Protein AF-A0A1T4P0T3-F1 (afdb_monomer_lite)

pLDDT: mean 76.3, std 10.01, range [43.06, 90.0]

Radius of gyration: 26.01 Å; chains: 1; bounding box: 57×39×64 Å

Organism: NCBI:txid413434

Structure (mmCIF, N/CA/C/O backbone):
data_AF-A0A1T4P0T3-F1
#
_entry.id   AF-A0A1T4P0T3-F1
#
loop_
_atom_site.group_PDB
_atom_site.id
_atom_site.type_symbol
_atom_site.label_atom_id
_atom_site.label_alt_id
_atom_site.label_comp_id
_atom_site.label_asym_id
_atom_site.label_entity_id
_atom_site.label_seq_id
_atom_site.pdbx_PDB_ins_code
_atom_site.Cartn_x
_atom_site.Cartn_y
_atom_site.Cartn_z
_atom_site.occupancy
_atom_site.B_iso_or_equiv
_atom_site.auth_seq_id
_atom_site.auth_comp_id
_atom_site.auth_asym_id
_atom_site.auth_atom_id
_atom_site.pdbx_PDB_model_num
ATOM 1 N N . MET A 1 1 ? 2.338 -5.716 -27.967 1.00 48.53 1 MET A N 1
ATOM 2 C CA . MET A 1 1 ? 1.493 -4.669 -27.356 1.00 48.53 1 MET A CA 1
ATOM 3 C C . MET A 1 1 ? 2.222 -4.097 -26.153 1.00 48.53 1 MET A C 1
ATOM 5 O O . MET A 1 1 ? 2.787 -4.869 -25.387 1.00 48.53 1 MET A O 1
ATOM 9 N N . ALA A 1 2 ? 2.311 -2.772 -26.040 1.00 50.56 2 ALA A N 1
ATOM 10 C CA . ALA A 1 2 ? 2.971 -2.117 -24.912 1.00 50.56 2 ALA A CA 1
ATOM 11 C C . ALA A 1 2 ? 2.022 -2.093 -23.704 1.00 50.56 2 ALA A C 1
ATOM 13 O O . ALA A 1 2 ? 0.887 -1.645 -23.833 1.00 50.56 2 ALA A O 1
ATOM 14 N N . LEU A 1 3 ? 2.480 -2.567 -22.540 1.00 61.41 3 LEU A N 1
ATOM 15 C CA . LEU A 1 3 ? 1.745 -2.446 -21.278 1.00 61.41 3 LEU A CA 1
ATOM 16 C C . LEU A 1 3 ? 1.626 -0.961 -20.917 1.00 61.41 3 LEU A C 1
ATOM 18 O O . LEU A 1 3 ? 2.614 -0.309 -20.571 1.00 61.41 3 LEU A O 1
ATOM 22 N N . GLY A 1 4 ? 0.418 -0.425 -21.046 1.00 67.94 4 GLY A N 1
ATOM 23 C CA . GLY A 1 4 ? 0.088 0.957 -20.729 1.00 67.94 4 GLY A CA 1
ATOM 24 C C . GLY A 1 4 ? -0.917 1.061 -19.594 1.00 67.94 4 GLY A C 1
ATOM 25 O O . GLY A 1 4 ? -1.599 0.094 -19.256 1.00 67.94 4 GLY A O 1
ATOM 26 N N . ILE A 1 5 ? -0.985 2.245 -18.999 1.00 77.06 5 ILE A N 1
ATOM 27 C CA . ILE A 1 5 ? -2.035 2.629 -18.063 1.00 77.06 5 ILE A CA 1
ATOM 28 C C . ILE A 1 5 ? -2.958 3.588 -18.803 1.00 77.06 5 ILE A C 1
ATOM 30 O O . ILE A 1 5 ? -2.512 4.616 -19.325 1.00 77.06 5 ILE A O 1
ATOM 34 N N . HIS A 1 6 ? -4.240 3.251 -18.812 1.00 78.81 6 HIS A N 1
ATOM 35 C CA . HIS A 1 6 ? -5.298 4.155 -19.224 1.00 78.81 6 HIS A CA 1
ATOM 36 C C . HIS A 1 6 ? -5.789 4.912 -17.994 1.00 78.81 6 HIS A C 1
ATOM 38 O O . HIS A 1 6 ? -6.210 4.299 -17.014 1.00 78.81 6 HIS A O 1
ATOM 44 N N . SER A 1 7 ? -5.711 6.238 -18.036 1.00 83.38 7 SER A N 1
ATOM 45 C CA . SER A 1 7 ? -6.169 7.123 -16.967 1.00 83.38 7 SER A CA 1
ATOM 46 C C . SER A 1 7 ? -7.378 7.918 -17.434 1.00 83.38 7 SER A C 1
ATOM 48 O O . SER A 1 7 ? -7.359 8.528 -18.507 1.00 83.38 7 SER A O 1
ATOM 50 N N . PHE A 1 8 ? -8.412 7.932 -16.603 1.00 83.44 8 PHE A N 1
ATOM 51 C CA . PHE A 1 8 ? -9.683 8.572 -16.886 1.00 83.44 8 PHE A CA 1
ATOM 52 C C . PHE A 1 8 ? -9.847 9.851 -16.095 1.00 83.44 8 PHE A C 1
ATOM 54 O O . PHE A 1 8 ? -9.667 9.880 -14.871 1.00 83.44 8 PHE A O 1
ATOM 61 N N . TYR A 1 9 ? -10.270 10.883 -16.805 1.00 83.94 9 TYR A N 1
ATOM 62 C CA . TYR A 1 9 ? -10.533 12.182 -16.235 1.00 83.94 9 TYR A CA 1
ATOM 63 C C . TYR A 1 9 ? -11.894 12.688 -16.674 1.00 83.94 9 TYR A C 1
ATOM 65 O O . TYR A 1 9 ? -12.428 12.304 -17.715 1.00 83.94 9 TYR A O 1
ATOM 73 N N . VAL A 1 10 ? -12.459 13.555 -15.851 1.00 84.75 10 VAL A N 1
ATOM 74 C CA . VAL A 1 10 ? -13.722 14.219 -16.115 1.00 84.75 10 VAL A CA 1
ATOM 75 C C . VAL A 1 10 ? -13.573 15.712 -15.886 1.00 84.75 10 VAL A C 1
ATOM 77 O O . VAL A 1 10 ? -12.898 16.145 -14.958 1.00 84.75 10 VAL A O 1
ATOM 80 N N . PHE A 1 11 ? -14.235 16.505 -16.716 1.00 83.75 11 PHE A N 1
ATOM 81 C CA . PHE A 1 11 ? -14.250 17.957 -16.617 1.00 83.75 11 PHE A CA 1
ATOM 82 C C . PHE A 1 11 ? -15.655 18.507 -16.906 1.00 83.75 11 PHE A C 1
ATOM 84 O O . PHE A 1 11 ? -16.461 17.855 -17.579 1.00 83.75 11 PHE A O 1
ATOM 91 N N . PRO A 1 12 ? -15.999 19.703 -16.401 1.00 82.44 12 PRO A N 1
ATOM 92 C CA . PRO A 1 12 ? -17.303 20.309 -16.651 1.00 82.44 12 PRO A CA 1
ATOM 93 C C . PRO A 1 12 ? -17.544 20.575 -18.146 1.00 82.44 12 PRO A C 1
ATOM 95 O O . PRO A 1 12 ? -16.661 21.061 -18.850 1.00 82.44 12 PRO A O 1
ATOM 98 N N . LYS A 1 13 ? -18.770 20.354 -18.641 1.00 76.00 13 LYS A N 1
ATOM 99 C CA . LYS A 1 13 ? -19.148 20.610 -20.050 1.00 76.00 13 LYS A CA 1
ATOM 100 C C . LYS A 1 13 ? -19.002 22.077 -20.475 1.00 76.00 13 LYS A C 1
ATOM 102 O O . LYS A 1 13 ? -18.891 22.348 -21.668 1.00 76.00 13 LYS A O 1
ATOM 107 N N . THR A 1 14 ? -19.014 23.008 -19.521 1.00 76.25 14 THR A N 1
ATOM 108 C CA . THR A 1 14 ? -18.790 24.446 -19.746 1.00 76.25 14 THR A CA 1
ATOM 109 C C . THR A 1 14 ? -17.352 24.762 -20.152 1.00 76.25 14 THR A C 1
ATOM 111 O O . THR A 1 14 ? -17.087 25.825 -20.713 1.00 76.25 14 THR A O 1
ATOM 114 N N . GLN A 1 15 ? -16.424 23.840 -19.905 1.00 69.31 15 GLN A N 1
ATOM 115 C CA . GLN A 1 15 ? -15.024 23.995 -20.235 1.00 69.31 15 GLN A CA 1
ATOM 116 C C . GLN A 1 15 ? -14.745 23.425 -21.633 1.00 69.31 15 GLN A C 1
ATOM 118 O O . GLN A 1 15 ? -14.810 22.221 -21.868 1.00 69.31 15 GLN A O 1
ATOM 123 N N . ASN A 1 16 ? -14.460 24.313 -22.591 1.00 62.97 16 ASN A N 1
ATOM 124 C CA . ASN A 1 16 ? -14.218 23.937 -23.992 1.00 62.97 16 ASN A CA 1
ATOM 125 C C . ASN A 1 16 ? -12.762 23.547 -24.287 1.00 62.97 16 ASN A C 1
ATOM 127 O O . ASN A 1 16 ? -12.498 22.920 -25.309 1.00 62.97 16 ASN A O 1
ATOM 131 N N . LEU A 1 17 ? -11.826 23.908 -23.407 1.00 62.19 17 LEU A N 1
ATOM 132 C CA . LEU A 1 17 ? -10.412 23.563 -23.530 1.00 62.19 17 LEU A CA 1
ATOM 133 C C . LEU A 1 17 ? -10.074 22.479 -22.513 1.00 62.19 17 LEU A C 1
ATOM 135 O O . LEU A 1 17 ? -10.159 22.719 -21.308 1.00 62.19 17 LEU A O 1
ATOM 139 N N . ILE A 1 18 ? -9.672 21.314 -23.020 1.00 62.41 18 ILE A N 1
ATOM 140 C CA . ILE A 1 18 ? -9.085 20.242 -22.219 1.00 62.41 18 ILE A CA 1
ATOM 141 C C . ILE A 1 18 ? -7.765 20.788 -21.670 1.00 62.41 18 ILE A C 1
ATOM 143 O O . ILE A 1 18 ? -6.797 20.967 -22.412 1.00 62.41 18 ILE A O 1
ATOM 147 N N . THR A 1 19 ? -7.739 21.140 -20.387 1.00 59.78 19 THR A N 1
ATOM 148 C CA . THR A 1 19 ? -6.520 21.572 -19.708 1.00 59.78 19 THR A CA 1
ATOM 149 C C . THR A 1 19 ? -6.267 20.643 -18.531 1.00 59.78 19 THR A C 1
ATOM 151 O O . THR A 1 19 ? -7.109 20.483 -17.656 1.00 59.78 19 THR A O 1
ATOM 154 N N . ASN A 1 20 ? -5.057 20.084 -18.454 1.00 59.19 20 ASN A N 1
ATOM 155 C CA . ASN A 1 20 ? -4.666 19.115 -17.418 1.00 59.19 20 ASN A CA 1
ATOM 156 C C . ASN A 1 20 ? -4.823 19.614 -15.961 1.00 59.19 20 ASN A C 1
ATOM 158 O O . ASN A 1 20 ? -4.579 18.856 -15.029 1.00 59.19 20 ASN A O 1
ATOM 162 N N . ARG A 1 21 ? -5.146 20.897 -15.733 1.00 56.28 21 ARG A N 1
ATOM 163 C CA . ARG A 1 21 ? -5.226 21.511 -14.396 1.00 56.28 21 ARG A CA 1
ATOM 164 C C . ARG A 1 21 ? -6.616 21.450 -13.755 1.00 56.28 21 ARG A C 1
ATOM 166 O O . ARG A 1 21 ? -6.702 21.643 -12.548 1.00 56.28 21 ARG A O 1
ATOM 173 N N . SER A 1 22 ? -7.670 21.211 -14.527 1.00 61.88 22 SER A N 1
ATOM 174 C CA . SER A 1 22 ? -9.074 21.197 -14.066 1.00 61.88 22 SER A CA 1
ATOM 175 C C . SER A 1 22 ? -9.740 19.825 -14.168 1.00 61.88 22 SER A C 1
ATOM 177 O O . SER A 1 22 ? -10.912 19.677 -13.834 1.00 61.88 22 SER A O 1
ATOM 179 N N . ASP A 1 23 ? -8.997 18.843 -14.659 1.00 76.25 23 ASP A N 1
ATOM 180 C CA . ASP A 1 23 ? -9.472 17.496 -14.923 1.00 76.25 23 ASP A CA 1
ATOM 181 C C . ASP A 1 23 ? -9.534 16.698 -13.606 1.00 76.25 23 ASP A C 1
ATOM 183 O O . ASP A 1 23 ? -8.525 16.493 -12.926 1.00 76.25 23 ASP A O 1
ATOM 187 N N . TYR A 1 24 ? -10.726 16.234 -13.228 1.00 80.69 24 TYR A N 1
ATOM 188 C CA . TYR A 1 24 ? -10.943 15.377 -12.064 1.00 80.69 24 TYR A CA 1
ATOM 189 C C . TYR A 1 24 ? -10.592 13.934 -12.412 1.00 80.69 24 TYR A C 1
ATOM 191 O O . TYR A 1 24 ? -11.223 13.329 -13.276 1.00 80.69 24 TYR A O 1
ATOM 199 N N . PHE A 1 25 ? -9.600 13.366 -11.727 1.00 81.25 25 PHE A N 1
ATOM 200 C CA . PHE A 1 25 ? -9.240 11.958 -11.889 1.00 81.25 25 PHE A CA 1
ATOM 201 C C . PHE A 1 25 ? -10.344 11.042 -11.346 1.00 81.25 25 PHE A C 1
ATOM 203 O O . PHE A 1 25 ? -10.756 11.183 -10.195 1.00 81.25 25 PHE A O 1
ATOM 210 N N . ILE A 1 26 ? -10.786 10.083 -12.161 1.00 81.38 26 ILE A N 1
ATOM 211 C CA . ILE A 1 26 ? -11.829 9.112 -11.794 1.00 81.38 26 ILE A CA 1
ATOM 212 C C . ILE A 1 26 ? -11.216 7.754 -11.466 1.00 81.38 26 ILE A C 1
ATOM 214 O O . ILE A 1 26 ? -11.654 7.076 -10.539 1.00 81.38 26 ILE A O 1
ATOM 218 N N . GLY A 1 27 ? -10.209 7.343 -12.233 1.00 79.38 27 GLY A N 1
ATOM 219 C CA . GLY A 1 27 ? -9.615 6.025 -12.094 1.00 79.38 27 GLY A CA 1
ATOM 220 C C . GLY A 1 27 ? -8.632 5.705 -13.205 1.00 79.38 27 GLY A C 1
ATOM 221 O O . GLY A 1 27 ? -8.466 6.461 -14.164 1.00 79.38 27 GLY A O 1
ATOM 222 N N . SER A 1 28 ? -7.975 4.563 -13.060 1.00 83.38 28 SER A N 1
ATOM 223 C CA . SER A 1 28 ? -7.091 4.019 -14.077 1.00 83.38 28 SER A CA 1
ATOM 224 C C . SER A 1 28 ? -7.146 2.501 -14.085 1.00 83.38 28 SER A C 1
ATOM 226 O O . SER A 1 28 ? -7.455 1.875 -13.069 1.00 83.38 28 SER A O 1
ATOM 228 N N . PHE A 1 29 ? -6.827 1.916 -15.232 1.00 77.88 29 PHE A N 1
ATOM 229 C CA . PHE A 1 29 ? -6.667 0.476 -15.380 1.00 77.88 29 PHE A CA 1
ATOM 230 C C . PHE A 1 29 ? -5.400 0.164 -16.179 1.00 77.88 29 PHE A C 1
ATOM 232 O O . PHE A 1 29 ? -4.853 1.022 -16.883 1.00 77.88 29 PHE A O 1
ATOM 239 N N . LEU A 1 30 ? -4.888 -1.051 -16.001 1.00 74.31 30 LEU A N 1
ATOM 240 C CA . LEU A 1 30 ? -3.649 -1.514 -16.611 1.00 74.31 30 LEU A CA 1
ATOM 241 C C . LEU A 1 30 ? -3.974 -2.471 -17.753 1.00 74.31 30 LEU A C 1
ATOM 243 O O . LEU A 1 30 ? -4.704 -3.434 -17.555 1.00 74.31 30 LEU A O 1
ATOM 247 N N . GLY A 1 31 ? -3.328 -2.279 -18.897 1.00 69.44 31 GLY A N 1
ATOM 248 C CA . GLY A 1 31 ? -3.353 -3.254 -19.981 1.00 69.44 31 GLY A CA 1
ATOM 249 C C . GLY A 1 31 ? -4.306 -2.898 -21.113 1.00 69.44 31 GLY A C 1
ATOM 250 O O . GLY A 1 31 ? -4.608 -1.733 -21.347 1.00 69.44 31 GLY A O 1
ATOM 251 N N . ASP A 1 32 ? -4.694 -3.932 -21.853 1.00 66.31 32 ASP A N 1
ATOM 252 C CA . ASP A 1 32 ? -5.317 -3.844 -23.177 1.00 66.31 32 ASP A CA 1
ATOM 253 C C . ASP A 1 32 ? -6.844 -4.022 -23.124 1.00 66.31 32 ASP A C 1
ATOM 255 O O . ASP A 1 32 ? -7.471 -4.370 -24.119 1.00 66.31 32 ASP A O 1
ATOM 259 N N . GLU A 1 33 ? -7.454 -3.799 -21.953 1.00 67.94 33 GLU A N 1
ATOM 260 C CA . GLU A 1 33 ? -8.902 -3.976 -21.732 1.00 67.94 33 GLU A CA 1
ATOM 261 C C . GLU A 1 33 ? -9.742 -3.050 -22.634 1.00 67.94 33 GLU A C 1
ATOM 263 O O . GLU A 1 33 ? -10.917 -3.309 -22.853 1.00 67.94 33 GLU A O 1
ATOM 268 N N . PHE A 1 34 ? -9.139 -2.021 -23.246 1.00 64.69 34 PHE A N 1
ATOM 269 C CA . PHE A 1 34 ? -9.783 -1.212 -24.289 1.00 64.69 34 PHE A CA 1
ATOM 270 C C . PHE A 1 34 ? -10.144 -2.006 -25.557 1.00 64.69 34 PHE A C 1
ATOM 272 O O . PHE A 1 34 ? -11.035 -1.587 -26.291 1.00 64.69 34 PHE A O 1
ATOM 279 N N . ASN A 1 35 ? -9.478 -3.136 -25.814 1.00 68.44 35 ASN A N 1
ATOM 280 C CA . ASN A 1 35 ? -9.800 -4.032 -26.927 1.00 68.44 35 ASN A CA 1
ATOM 281 C C . ASN A 1 35 ? -10.911 -5.039 -26.578 1.00 68.44 35 ASN A C 1
ATOM 283 O O . ASN A 1 35 ? -11.345 -5.785 -27.455 1.00 68.44 35 ASN A O 1
ATOM 287 N N . ASP A 1 36 ? -11.375 -5.077 -25.324 1.00 80.06 36 ASP A N 1
ATOM 288 C CA . ASP A 1 36 ? -12.535 -5.870 -24.922 1.00 80.06 36 ASP A CA 1
ATOM 289 C C . ASP A 1 36 ? -13.826 -5.091 -25.227 1.00 80.06 36 ASP A C 1
ATOM 291 O O . ASP A 1 36 ? -14.105 -4.032 -24.655 1.00 80.06 36 ASP A O 1
ATOM 295 N N . GLU A 1 37 ? -14.639 -5.631 -26.136 1.00 80.88 37 GLU A N 1
ATOM 296 C CA . GLU A 1 37 ? -15.920 -5.045 -26.542 1.00 80.88 37 GLU A CA 1
ATOM 297 C C . GLU A 1 37 ? -16.875 -4.843 -25.356 1.00 80.88 37 GLU A C 1
ATOM 299 O O . GLU A 1 37 ? -17.605 -3.849 -25.294 1.00 80.88 37 GLU A O 1
ATOM 304 N N . VAL A 1 38 ? -16.855 -5.756 -24.379 1.00 83.44 38 VAL A N 1
ATOM 305 C CA . VAL A 1 38 ? -17.702 -5.668 -23.184 1.00 83.44 38 VAL A CA 1
ATOM 306 C C . VAL A 1 38 ? -17.274 -4.485 -22.323 1.00 83.44 38 VAL A C 1
ATOM 308 O O . VAL A 1 38 ? -18.125 -3.753 -21.810 1.00 83.44 38 VAL A O 1
ATOM 311 N N . PHE A 1 39 ? -15.966 -4.272 -22.187 1.00 80.06 39 PHE A N 1
ATOM 312 C CA . PHE A 1 39 ? -15.406 -3.170 -21.416 1.00 80.06 39 PHE A CA 1
ATOM 313 C C . PHE A 1 39 ? -15.680 -1.815 -22.077 1.00 80.06 39 PHE A C 1
ATOM 315 O O . PHE A 1 39 ? -16.149 -0.893 -21.404 1.00 80.06 39 PHE A O 1
ATOM 322 N N . SER A 1 40 ? -15.501 -1.707 -23.399 1.00 77.00 40 SER A N 1
ATOM 323 C CA . SER A 1 40 ? -15.846 -0.495 -24.157 1.00 77.00 40 SER A CA 1
ATOM 324 C C . SER A 1 40 ? -17.314 -0.111 -23.962 1.00 77.00 40 SER A C 1
ATOM 326 O O . SER A 1 40 ? -17.628 1.034 -23.641 1.00 77.00 40 SER A O 1
ATOM 328 N N . LEU A 1 41 ? -18.224 -1.084 -24.048 1.00 84.38 41 LEU A N 1
ATOM 329 C CA . LEU A 1 41 ? -19.655 -0.839 -23.871 1.00 84.38 41 LEU A CA 1
ATOM 330 C C . LEU A 1 41 ? -20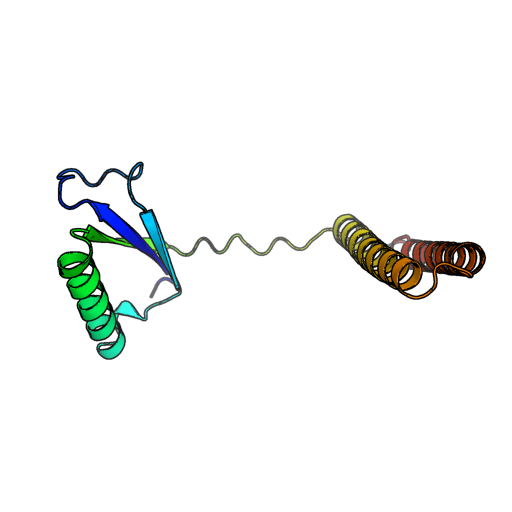.012 -0.401 -22.439 1.00 84.38 41 LEU A C 1
ATOM 332 O O . LEU A 1 41 ? -20.964 0.354 -22.225 1.00 84.38 41 LEU A O 1
ATOM 336 N N . GLN A 1 42 ? -19.274 -0.869 -21.431 1.00 83.69 42 GLN A N 1
ATOM 337 C CA . GLN A 1 42 ? -19.435 -0.394 -20.056 1.00 83.69 42 GLN A CA 1
ATOM 338 C C . GLN A 1 42 ? -18.906 1.031 -19.874 1.00 83.69 42 GLN A C 1
ATOM 340 O O . GLN A 1 42 ? -19.565 1.832 -19.203 1.00 83.69 42 GLN A O 1
ATOM 345 N N . LEU A 1 43 ? -17.776 1.374 -20.496 1.00 79.56 43 LEU A N 1
ATOM 346 C CA . LEU A 1 43 ? -17.251 2.740 -20.492 1.00 79.56 43 LEU A CA 1
ATOM 347 C C . LEU A 1 43 ? -18.223 3.724 -21.144 1.00 79.56 43 LEU A C 1
ATOM 349 O O . LEU A 1 43 ? -18.475 4.781 -20.566 1.00 79.56 43 LEU A O 1
ATOM 353 N N . ASP A 1 44 ? -18.849 3.360 -22.262 1.00 81.31 44 ASP A N 1
ATOM 354 C CA . ASP A 1 44 ? -19.844 4.206 -22.931 1.00 81.31 44 ASP A CA 1
ATOM 355 C C . ASP A 1 44 ? -21.065 4.479 -22.042 1.00 81.31 44 ASP A C 1
ATOM 357 O O . ASP A 1 44 ? -21.569 5.603 -21.977 1.00 81.31 44 ASP A O 1
ATOM 361 N N . LYS A 1 45 ? -21.519 3.478 -21.277 1.00 86.12 45 LYS A N 1
ATOM 362 C CA . LYS A 1 45 ? -22.605 3.657 -20.297 1.00 86.12 45 LYS A CA 1
ATOM 363 C C . LYS A 1 45 ? -22.211 4.618 -19.179 1.00 86.12 45 LYS A C 1
ATOM 365 O O . LYS A 1 45 ? -23.025 5.441 -18.756 1.00 86.12 45 LYS A O 1
ATOM 370 N N . ILE A 1 46 ? -20.978 4.513 -18.688 1.00 82.44 46 ILE A N 1
ATOM 371 C CA . ILE A 1 46 ? -20.443 5.416 -17.664 1.00 82.44 46 ILE A CA 1
ATOM 372 C C . ILE A 1 46 ? -20.338 6.836 -18.231 1.00 82.44 46 ILE A C 1
ATOM 374 O O . ILE A 1 46 ? -20.768 7.782 -17.571 1.00 82.44 46 ILE A O 1
ATOM 378 N N . HIS A 1 47 ? -19.856 6.979 -19.466 1.00 80.38 47 HIS A N 1
ATOM 379 C CA . HIS A 1 47 ? -19.775 8.249 -20.179 1.00 80.38 47 HIS A CA 1
ATOM 380 C C . HIS A 1 47 ? -21.150 8.916 -20.305 1.00 80.38 47 HIS A C 1
ATOM 382 O O . HIS A 1 47 ? -21.319 10.063 -19.889 1.00 80.38 47 HIS A O 1
ATOM 388 N N . ALA A 1 48 ? -22.152 8.186 -20.804 1.00 83.56 48 ALA A N 1
ATOM 389 C CA . ALA A 1 48 ? -23.519 8.685 -20.938 1.00 83.56 48 ALA A CA 1
ATOM 390 C C . ALA A 1 48 ? -24.085 9.148 -19.587 1.00 83.56 48 ALA A C 1
ATOM 392 O O . ALA A 1 48 ? -24.594 10.260 -19.465 1.00 83.56 48 ALA A O 1
ATOM 393 N N . LYS A 1 49 ? -23.900 8.350 -18.529 1.00 85.44 49 LYS A N 1
ATOM 394 C CA . LYS A 1 49 ? -24.364 8.706 -17.183 1.00 85.44 49 LYS A CA 1
ATOM 395 C C . LYS A 1 49 ? -23.689 9.970 -16.641 1.00 85.44 49 LYS A C 1
ATOM 397 O O . LYS A 1 49 ? -24.362 10.808 -16.040 1.00 85.44 49 LYS A O 1
ATOM 402 N N . LEU A 1 50 ? -22.378 10.116 -16.833 1.00 81.62 50 LEU A N 1
ATOM 403 C CA . LEU A 1 50 ? -21.624 11.299 -16.403 1.00 81.62 50 LEU A CA 1
ATOM 404 C C . LEU A 1 50 ? -22.078 12.561 -17.143 1.00 81.62 50 LEU A C 1
ATOM 406 O O . LEU A 1 50 ? -22.220 13.625 -16.533 1.00 81.62 50 LEU A O 1
ATOM 410 N N . GLN A 1 51 ? -22.369 12.428 -18.433 1.00 82.69 51 GLN A N 1
ATOM 411 C CA . GLN A 1 51 ? -22.868 13.521 -19.251 1.00 82.69 51 GLN A CA 1
ATOM 412 C C . GLN A 1 51 ? -24.291 13.933 -18.859 1.00 82.69 51 GLN A C 1
ATOM 414 O O . GLN A 1 51 ? -24.538 15.123 -18.658 1.00 82.69 51 GLN A O 1
ATOM 419 N N . ASP A 1 52 ? -25.198 12.971 -18.709 1.00 84.44 52 ASP A N 1
ATOM 420 C CA . ASP A 1 52 ? -26.623 13.236 -18.499 1.00 84.44 52 ASP A CA 1
ATOM 421 C C . ASP A 1 52 ? -26.936 13.655 -17.062 1.00 84.44 52 ASP A C 1
ATOM 423 O O . ASP A 1 52 ? -27.729 14.566 -16.836 1.00 84.44 52 ASP A O 1
ATOM 427 N N . SER A 1 53 ? -26.304 13.013 -16.074 1.00 84.44 53 SER A N 1
ATOM 428 C CA . SER A 1 53 ? -26.608 13.258 -14.657 1.00 84.44 53 SER A CA 1
ATOM 429 C C . SER A 1 53 ? -25.792 14.400 -14.055 1.00 84.44 53 SER A C 1
ATOM 431 O O . SER A 1 53 ? -26.252 15.042 -13.114 1.00 84.44 53 SER A O 1
ATOM 433 N N . TYR A 1 54 ? -24.584 14.651 -14.569 1.00 79.31 54 TYR A N 1
ATOM 434 C CA . TYR A 1 54 ? -23.646 15.592 -13.948 1.00 79.31 54 TYR A CA 1
ATOM 435 C C . TYR A 1 54 ? -23.172 16.711 -14.881 1.00 79.31 54 TYR A C 1
ATOM 437 O O . TYR A 1 54 ? -22.437 17.592 -14.440 1.00 79.31 54 TYR A O 1
ATOM 445 N N . GLY A 1 55 ? -23.576 16.715 -16.158 1.00 83.19 55 GLY A N 1
ATOM 446 C CA . GLY A 1 55 ? -23.128 17.731 -17.114 1.00 83.19 55 GLY A CA 1
ATOM 447 C C . GLY A 1 55 ? -21.611 17.716 -17.314 1.00 83.19 55 GLY A C 1
ATOM 448 O O . GLY A 1 55 ? -21.000 18.762 -17.544 1.00 83.19 55 GLY A O 1
ATOM 449 N N . MET A 1 56 ? -20.996 16.542 -17.185 1.00 82.81 56 MET A N 1
ATOM 450 C CA . MET A 1 56 ? -19.553 16.353 -17.237 1.00 82.81 56 MET A CA 1
ATOM 451 C C . MET A 1 56 ? -19.139 15.657 -18.536 1.00 82.81 56 MET A C 1
ATOM 453 O O . MET A 1 56 ? -19.866 14.829 -19.076 1.00 82.81 56 MET A O 1
ATOM 457 N N . ARG A 1 57 ? -17.974 16.026 -19.065 1.00 79.75 57 ARG A N 1
ATOM 458 C CA . ARG A 1 57 ? -17.323 15.373 -20.204 1.00 79.75 57 ARG A CA 1
ATOM 459 C C . ARG A 1 57 ? -16.175 14.526 -19.696 1.00 79.75 57 ARG A C 1
ATOM 461 O O . ARG A 1 57 ? -15.573 14.854 -18.678 1.00 79.75 57 ARG A O 1
ATOM 468 N N . TYR A 1 58 ? -15.871 13.462 -20.418 1.00 80.62 58 TYR A N 1
ATOM 469 C CA . TYR A 1 58 ? -14.850 12.501 -20.039 1.00 80.62 58 TYR A CA 1
ATOM 470 C C . TYR A 1 58 ? -13.730 12.459 -21.080 1.00 80.62 58 TYR A C 1
ATOM 472 O O . TYR A 1 58 ? -13.967 12.599 -22.280 1.00 80.62 58 TYR A O 1
ATOM 480 N N . THR A 1 59 ? -12.507 12.261 -20.604 1.00 80.56 59 THR A N 1
ATOM 481 C CA . THR A 1 59 ? -11.298 12.070 -21.407 1.00 80.56 59 THR A CA 1
ATOM 482 C C . THR A 1 59 ? -10.525 10.860 -20.898 1.00 80.56 59 THR A C 1
ATOM 484 O O . THR A 1 59 ? -10.422 10.612 -19.695 1.00 80.56 59 THR A O 1
ATOM 487 N N . CYS A 1 60 ? -9.952 10.104 -21.834 1.00 78.62 60 CYS A N 1
ATOM 488 C CA . CYS A 1 60 ? -9.072 8.980 -21.544 1.00 78.62 60 CYS A CA 1
ATOM 489 C C . CYS A 1 60 ? -7.687 9.263 -22.121 1.00 78.62 60 CYS A C 1
ATOM 491 O O . CYS A 1 60 ? -7.550 9.517 -23.318 1.00 78.62 60 CYS A O 1
ATOM 493 N N . TYR A 1 61 ? -6.658 9.165 -21.283 1.00 78.94 61 TYR A N 1
ATOM 494 C CA . TYR A 1 61 ? -5.267 9.251 -21.712 1.00 78.94 61 TYR A CA 1
ATOM 495 C C . TYR A 1 61 ? -4.598 7.896 -21.568 1.00 78.94 61 TYR A C 1
ATOM 497 O O . TYR A 1 61 ? -4.661 7.270 -20.510 1.00 78.94 61 TYR A O 1
ATOM 505 N N . TRP A 1 62 ? -3.912 7.471 -22.623 1.00 77.31 62 TRP A N 1
ATOM 506 C CA . TRP A 1 62 ? -2.985 6.355 -22.545 1.00 77.31 62 TRP A CA 1
ATOM 507 C C . TRP A 1 62 ? -1.595 6.879 -22.204 1.00 77.31 62 TRP A C 1
ATOM 509 O O . TRP A 1 62 ? -1.094 7.809 -22.839 1.00 77.31 62 TRP A O 1
ATOM 519 N N . SER A 1 63 ? -0.957 6.266 -21.217 1.00 70.94 63 SER A N 1
ATOM 520 C CA . SER A 1 63 ? 0.464 6.464 -20.954 1.00 70.94 63 SER A CA 1
ATOM 521 C C . SER A 1 63 ? 1.161 5.109 -20.880 1.00 70.94 63 SER A C 1
ATOM 523 O O . SER A 1 63 ? 0.575 4.154 -20.363 1.00 70.94 63 SER A O 1
ATOM 525 N N . PRO A 1 64 ? 2.403 4.985 -21.380 1.00 71.94 64 PRO A N 1
ATOM 526 C CA . PRO A 1 64 ? 3.167 3.764 -21.182 1.00 71.94 64 PRO A CA 1
ATOM 527 C C . PRO A 1 64 ? 3.288 3.525 -19.678 1.00 71.94 64 PRO A C 1
ATOM 529 O O . PRO A 1 64 ? 3.584 4.454 -18.921 1.00 71.94 64 PRO A O 1
ATOM 532 N N . GLY A 1 65 ? 3.025 2.297 -19.231 1.00 63.56 65 GLY A N 1
ATOM 533 C CA . GLY A 1 65 ? 3.111 1.961 -17.823 1.00 63.56 65 GLY A CA 1
ATOM 534 C C . GLY A 1 65 ? 4.530 2.248 -17.361 1.00 63.56 65 GLY A C 1
ATOM 535 O O . GLY A 1 65 ? 5.465 1.553 -17.757 1.00 63.56 65 GLY A O 1
ATOM 536 N N . ILE A 1 66 ? 4.710 3.285 -16.540 1.00 59.34 66 ILE A N 1
ATOM 537 C CA . ILE A 1 66 ? 5.987 3.530 -15.876 1.00 59.34 66 ILE A CA 1
ATOM 538 C C . ILE A 1 66 ? 6.090 2.459 -14.798 1.00 59.34 66 ILE A C 1
ATOM 540 O O . ILE A 1 66 ? 5.806 2.687 -13.620 1.00 59.34 66 ILE A O 1
ATOM 544 N N . VAL A 1 67 ? 6.486 1.256 -15.205 1.00 55.06 67 VAL A N 1
ATOM 545 C CA . VAL A 1 67 ? 7.015 0.264 -14.286 1.00 55.06 67 VAL A CA 1
ATOM 546 C C . VAL A 1 67 ? 8.328 0.872 -13.826 1.00 55.06 67 VAL A C 1
ATOM 548 O O . VAL A 1 67 ? 9.360 0.716 -14.476 1.00 55.06 67 VAL A O 1
ATOM 551 N N . LYS A 1 68 ? 8.287 1.672 -12.751 1.00 57.19 68 LYS A N 1
ATOM 552 C CA . LYS A 1 68 ? 9.519 2.074 -12.075 1.00 57.19 68 LYS A CA 1
ATOM 553 C C . LYS A 1 68 ? 10.291 0.773 -11.875 1.00 57.19 68 LYS A C 1
ATOM 555 O O . LYS A 1 68 ? 9.714 -0.146 -11.283 1.00 57.19 68 LYS A O 1
ATOM 560 N N . PRO A 1 69 ? 11.520 0.652 -12.407 1.00 58.03 69 PRO A N 1
ATOM 561 C CA . PRO A 1 69 ? 12.262 -0.587 -12.286 1.00 58.03 69 PRO A CA 1
ATOM 562 C C . PRO A 1 69 ? 12.293 -0.947 -10.807 1.00 58.03 69 PRO A C 1
ATOM 564 O O . PRO A 1 69 ? 12.551 -0.079 -9.965 1.00 58.03 69 PRO A O 1
ATOM 567 N N . TYR A 1 70 ? 11.931 -2.193 -10.491 1.00 60.53 70 TYR A N 1
ATOM 568 C CA . TYR A 1 70 ? 11.952 -2.671 -9.118 1.00 60.53 70 TYR A CA 1
ATOM 569 C C . TYR A 1 70 ? 13.350 -2.411 -8.563 1.00 60.53 70 TYR A C 1
ATOM 571 O O . TYR A 1 70 ? 14.325 -3.021 -8.998 1.00 60.53 70 TYR A O 1
ATOM 579 N N . LYS A 1 71 ? 13.453 -1.455 -7.639 1.00 71.56 71 LYS A N 1
ATOM 580 C CA . LYS A 1 71 ? 14.706 -1.164 -6.960 1.00 71.56 71 LYS A CA 1
ATOM 581 C C . LYS A 1 71 ? 14.720 -2.016 -5.695 1.00 71.56 71 LYS A C 1
ATOM 583 O O . LYS A 1 71 ? 13.949 -1.708 -4.777 1.00 71.56 71 LYS A O 1
ATOM 588 N N . PRO A 1 72 ? 15.528 -3.090 -5.635 1.00 76.00 72 PRO A N 1
ATOM 589 C CA . PRO A 1 72 ? 15.661 -3.852 -4.407 1.00 76.00 72 PRO A CA 1
ATOM 590 C C . PRO A 1 72 ? 16.143 -2.911 -3.304 1.00 76.00 72 PRO A C 1
ATOM 592 O O . PRO A 1 72 ? 17.016 -2.067 -3.514 1.00 76.00 72 PRO A O 1
ATOM 595 N N . LEU A 1 73 ? 15.523 -3.024 -2.135 1.00 79.88 73 LEU A N 1
ATOM 596 C CA . LEU A 1 73 ? 15.948 -2.277 -0.958 1.00 79.88 73 LEU A CA 1
ATOM 597 C C . LEU A 1 73 ? 17.336 -2.761 -0.536 1.00 79.88 73 LEU A C 1
ATOM 599 O O . LEU A 1 73 ? 17.575 -3.972 -0.526 1.00 79.88 73 LEU A O 1
ATOM 603 N N . SER A 1 74 ? 18.209 -1.838 -0.127 1.00 85.81 74 SER A N 1
ATOM 604 C CA . SER A 1 74 ? 19.463 -2.221 0.529 1.00 85.81 74 SER A CA 1
ATOM 605 C C . SER A 1 74 ? 19.178 -2.987 1.826 1.00 85.81 74 SER A C 1
ATOM 607 O O . SER A 1 74 ? 18.095 -2.867 2.408 1.00 85.81 74 SER A O 1
ATOM 609 N N . GLU A 1 75 ? 20.140 -3.774 2.306 1.00 81.69 75 GLU A N 1
ATOM 610 C CA . GLU A 1 75 ? 19.997 -4.505 3.574 1.00 81.69 75 GLU A CA 1
ATOM 611 C C . GLU A 1 75 ? 19.670 -3.565 4.740 1.00 81.69 75 GLU A C 1
ATOM 613 O O . GLU A 1 75 ? 18.771 -3.851 5.532 1.00 81.69 75 GLU A O 1
ATOM 618 N N . GLU A 1 76 ? 20.287 -2.383 4.759 1.00 84.31 76 GLU A N 1
ATOM 619 C CA . GLU A 1 76 ? 19.997 -1.322 5.721 1.00 84.31 76 GLU A CA 1
ATOM 620 C C . GLU A 1 76 ? 18.547 -0.818 5.619 1.00 84.31 76 GLU A C 1
ATOM 622 O O . GLU A 1 76 ? 17.848 -0.708 6.627 1.00 84.31 76 GLU A O 1
ATOM 627 N N . GLN A 1 77 ? 18.032 -0.588 4.406 1.00 83.38 77 GLN A N 1
ATOM 628 C CA . GLN A 1 77 ? 16.639 -0.177 4.199 1.00 83.38 77 GLN A CA 1
ATOM 629 C C . GLN A 1 77 ? 15.642 -1.272 4.602 1.00 83.38 77 GLN A C 1
ATOM 631 O O . GLN A 1 77 ? 14.561 -0.980 5.126 1.00 83.38 77 GLN A O 1
ATOM 636 N N . ARG A 1 78 ? 15.983 -2.546 4.377 1.00 82.38 78 ARG A N 1
ATOM 637 C CA . ARG A 1 78 ? 15.173 -3.691 4.823 1.00 82.38 78 ARG A CA 1
ATOM 638 C C . ARG A 1 78 ? 15.165 -3.790 6.345 1.00 82.38 78 ARG A C 1
ATOM 640 O O . ARG A 1 78 ? 14.096 -3.998 6.921 1.00 82.38 78 ARG A O 1
ATOM 647 N N . TYR A 1 79 ? 16.313 -3.581 6.984 1.00 84.00 79 TYR A N 1
ATOM 648 C CA . TYR A 1 79 ? 16.453 -3.536 8.435 1.00 84.00 79 TYR A CA 1
ATOM 649 C C . TYR A 1 79 ? 15.632 -2.396 9.053 1.00 84.00 79 TYR A C 1
ATOM 651 O O . TYR A 1 79 ? 14.815 -2.645 9.941 1.00 84.00 79 TYR A O 1
ATOM 659 N N . GLN A 1 80 ? 15.745 -1.174 8.522 1.00 86.62 80 GLN A N 1
ATOM 660 C CA . GLN A 1 80 ? 14.953 -0.027 8.976 1.00 86.62 80 GLN A CA 1
ATOM 661 C C . GLN A 1 80 ? 13.448 -0.296 8.850 1.00 86.62 80 GLN A C 1
ATOM 663 O O . GLN A 1 80 ? 12.713 -0.135 9.823 1.00 86.62 80 GLN A O 1
ATOM 668 N N . ARG A 1 81 ? 12.977 -0.806 7.700 1.00 87.62 81 ARG A N 1
ATOM 669 C CA . ARG A 1 81 ? 11.560 -1.182 7.528 1.00 87.62 81 ARG A CA 1
ATOM 670 C C . ARG A 1 81 ? 11.111 -2.259 8.514 1.00 87.62 81 ARG A C 1
ATOM 672 O O . ARG A 1 81 ? 9.982 -2.195 9.002 1.00 87.62 81 ARG A O 1
ATOM 679 N N . ALA A 1 82 ? 11.960 -3.246 8.804 1.00 86.31 82 ALA A N 1
ATOM 680 C CA . ALA A 1 82 ? 11.654 -4.290 9.777 1.00 86.31 82 ALA A CA 1
ATOM 681 C C . ALA A 1 82 ? 11.489 -3.711 11.192 1.00 86.31 82 ALA A C 1
ATOM 683 O O . ALA A 1 82 ? 10.525 -4.064 11.874 1.00 86.31 82 ALA A O 1
ATOM 684 N N . ILE A 1 83 ? 12.355 -2.774 11.596 1.00 88.12 83 ILE A N 1
ATOM 685 C CA . ILE A 1 83 ? 12.230 -2.051 12.870 1.00 88.12 83 ILE A CA 1
ATOM 686 C C . ILE A 1 83 ? 10.941 -1.233 12.904 1.00 88.12 83 ILE A C 1
ATOM 688 O O . ILE A 1 83 ? 10.168 -1.366 13.850 1.00 88.12 83 ILE A O 1
ATOM 692 N N . THR A 1 84 ? 10.666 -0.426 11.876 1.00 89.00 84 THR A N 1
ATOM 693 C CA . THR A 1 84 ? 9.456 0.409 11.828 1.00 89.00 84 THR A CA 1
ATOM 694 C C . THR A 1 84 ? 8.194 -0.444 11.928 1.00 89.00 84 THR A C 1
ATOM 696 O O . THR A 1 84 ? 7.276 -0.118 12.677 1.00 89.00 84 THR A O 1
ATOM 699 N N . LYS A 1 85 ? 8.153 -1.583 11.224 1.00 90.00 85 LYS A N 1
ATOM 700 C CA . LYS A 1 85 ? 7.024 -2.516 11.294 1.00 90.00 85 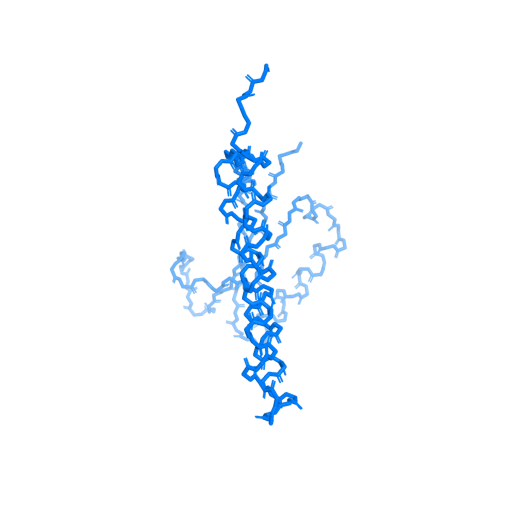LYS A CA 1
ATOM 701 C C . LYS A 1 85 ? 6.871 -3.116 12.694 1.00 90.00 85 LYS A C 1
ATOM 703 O O . LYS A 1 85 ? 5.753 -3.161 13.202 1.00 90.00 85 LYS A O 1
ATOM 708 N N . ALA A 1 86 ? 7.965 -3.551 13.320 1.00 84.56 86 ALA A N 1
ATOM 709 C CA . ALA A 1 86 ? 7.942 -4.093 14.679 1.00 84.56 86 ALA A CA 1
ATOM 710 C C . ALA A 1 86 ? 7.472 -3.048 15.707 1.00 84.56 86 ALA A C 1
ATOM 712 O O . ALA A 1 86 ? 6.599 -3.346 16.522 1.00 84.56 86 ALA A O 1
ATOM 713 N N . SER A 1 87 ? 7.974 -1.817 15.604 1.00 85.38 87 SER A N 1
ATOM 714 C CA . SER A 1 87 ? 7.610 -0.699 16.478 1.00 85.38 87 SER A CA 1
ATOM 715 C C . SER A 1 87 ? 6.134 -0.315 16.340 1.00 85.38 87 SER A C 1
ATOM 717 O O . SER A 1 87 ? 5.439 -0.158 17.342 1.00 85.38 87 SER A O 1
ATOM 719 N N . ASN A 1 88 ? 5.606 -0.259 15.113 1.00 89.62 88 ASN A N 1
ATOM 720 C CA . ASN A 1 88 ? 4.190 0.036 14.876 1.00 89.62 88 ASN A CA 1
ATOM 721 C C . ASN A 1 88 ? 3.263 -1.050 15.439 1.00 89.62 88 ASN A C 1
ATOM 723 O O . ASN A 1 88 ? 2.221 -0.733 16.012 1.00 89.62 88 ASN A O 1
ATOM 727 N N . ILE A 1 89 ? 3.637 -2.328 15.298 1.00 88.31 89 ILE A N 1
ATOM 728 C CA . ILE A 1 89 ? 2.879 -3.445 15.878 1.00 88.31 89 ILE A CA 1
ATOM 729 C C . ILE A 1 89 ? 2.872 -3.347 17.403 1.00 88.31 89 ILE A C 1
ATOM 731 O O . ILE A 1 89 ? 1.810 -3.492 18.005 1.00 88.31 89 ILE A O 1
ATOM 735 N N . HIS A 1 90 ? 4.029 -3.078 18.011 1.00 82.50 90 HIS A N 1
ATOM 736 C CA . HIS A 1 90 ? 4.148 -2.878 19.452 1.00 82.50 90 HIS A CA 1
ATOM 737 C C . HIS A 1 90 ? 3.261 -1.720 19.909 1.00 82.50 90 HIS A C 1
ATOM 739 O O . HIS A 1 90 ? 2.344 -1.933 20.688 1.00 82.50 90 HIS A O 1
ATOM 745 N N . LYS A 1 91 ? 3.425 -0.525 19.327 1.00 84.25 91 LYS A N 1
ATOM 746 C CA . LYS A 1 91 ? 2.628 0.662 19.671 1.00 84.25 91 LYS A CA 1
ATOM 747 C C . LYS A 1 91 ? 1.123 0.397 19.588 1.00 84.25 91 LYS A C 1
ATOM 749 O O . LYS A 1 91 ? 0.386 0.803 20.479 1.00 84.25 91 LYS A O 1
ATOM 754 N N . LYS A 1 92 ? 0.668 -0.305 18.544 1.00 87.38 92 LYS A N 1
ATOM 755 C CA . LYS A 1 92 ? -0.746 -0.668 18.388 1.00 87.38 92 LYS A CA 1
ATOM 756 C C . LYS A 1 92 ? -1.226 -1.599 19.507 1.00 87.38 92 LYS A C 1
ATOM 758 O O . LYS A 1 92 ? -2.290 -1.357 20.063 1.00 87.38 92 LYS A O 1
ATOM 763 N N . LYS A 1 93 ? -0.448 -2.631 19.848 1.00 80.88 93 LYS A N 1
ATOM 764 C CA . LYS A 1 93 ? -0.784 -3.565 20.933 1.00 80.88 93 LYS A CA 1
ATOM 765 C C . LYS A 1 93 ? -0.748 -2.900 22.305 1.00 80.88 93 LYS A C 1
ATOM 767 O O . LYS A 1 93 ? -1.673 -3.100 23.078 1.00 80.88 93 LYS A O 1
ATOM 772 N N . SER A 1 94 ? 0.261 -2.078 22.588 1.00 78.81 94 SER A N 1
ATOM 773 C CA . SER A 1 94 ? 0.357 -1.354 23.858 1.00 78.81 94 SER A CA 1
ATOM 774 C C . SER A 1 94 ? -0.844 -0.429 24.059 1.00 78.81 94 SER A C 1
ATOM 776 O O . SER A 1 94 ? -1.446 -0.446 25.123 1.00 78.81 94 SER A O 1
ATOM 778 N N . LEU A 1 95 ? -1.240 0.328 23.027 1.00 82.06 95 LEU A N 1
ATOM 779 C CA . LEU A 1 95 ? -2.418 1.199 23.094 1.00 82.06 95 LEU A CA 1
ATOM 780 C C . LEU A 1 95 ? -3.710 0.414 23.338 1.00 82.06 95 LEU A C 1
ATOM 782 O O . LEU A 1 95 ? -4.519 0.832 24.158 1.00 82.06 95 LEU A O 1
ATOM 786 N N . GLN A 1 96 ? -3.879 -0.727 22.668 1.00 83.50 96 GLN A N 1
ATOM 787 C CA . GLN A 1 96 ? -5.040 -1.592 22.874 1.00 83.50 96 GLN A CA 1
ATOM 788 C C . GLN A 1 96 ? -5.095 -2.132 24.310 1.00 83.50 96 GLN A C 1
ATOM 790 O O . GLN A 1 96 ? -6.140 -2.126 24.942 1.00 83.50 96 GLN A O 1
ATOM 795 N N . ILE A 1 97 ? -3.954 -2.520 24.873 1.00 71.88 97 ILE A N 1
ATOM 796 C CA . ILE A 1 97 ? -3.900 -3.084 26.225 1.00 71.88 97 ILE A CA 1
ATOM 797 C C . ILE A 1 97 ? -4.117 -2.014 27.297 1.00 71.88 97 ILE A C 1
ATOM 799 O O . ILE A 1 97 ? -4.767 -2.292 28.300 1.00 71.88 97 ILE A O 1
ATOM 803 N N . ILE A 1 98 ? -3.646 -0.785 27.066 1.00 74.12 98 ILE A N 1
ATOM 804 C CA . ILE A 1 98 ? -3.958 0.369 27.923 1.00 74.12 98 ILE A CA 1
ATOM 805 C C . ILE A 1 98 ? -5.460 0.668 27.920 1.00 74.12 98 ILE A C 1
ATOM 807 O O . ILE A 1 98 ? -6.020 0.981 28.967 1.00 74.12 98 ILE A O 1
ATOM 811 N N . GLN A 1 99 ? -6.110 0.555 26.758 1.00 76.00 99 GLN A N 1
ATOM 812 C CA . GLN A 1 99 ? -7.561 0.713 26.644 1.00 76.00 99 GLN A CA 1
ATOM 813 C C . GLN A 1 99 ? -8.320 -0.400 27.378 1.00 76.00 99 GLN A C 1
ATOM 815 O O . GLN A 1 99 ? -9.305 -0.108 28.051 1.00 76.00 99 GLN A O 1
ATOM 820 N N . ASP A 1 100 ? -7.843 -1.643 27.290 1.00 79.38 100 ASP A N 1
ATOM 821 C CA . ASP A 1 100 ? -8.539 -2.809 27.841 1.00 79.38 100 ASP A CA 1
ATOM 822 C C . ASP A 1 100 ? -8.278 -3.028 29.347 1.00 79.38 100 ASP A C 1
ATOM 824 O O . ASP A 1 100 ? -9.112 -3.618 30.029 1.00 79.38 100 ASP A O 1
ATOM 828 N N . ASN A 1 101 ? -7.134 -2.586 29.891 1.00 69.31 101 ASN A N 1
ATOM 829 C CA . ASN A 1 101 ? -6.688 -2.934 31.250 1.00 69.31 101 ASN A CA 1
ATOM 830 C C . ASN A 1 101 ? -6.012 -1.765 31.988 1.00 69.31 101 ASN A C 1
ATOM 832 O O . ASN A 1 101 ? -4.842 -1.855 32.360 1.00 69.31 101 ASN A O 1
ATOM 836 N N . SER A 1 102 ? -6.757 -0.687 32.253 1.00 67.56 102 SER A N 1
ATOM 837 C CA . SER A 1 102 ? -6.252 0.552 32.879 1.00 67.56 102 SER A CA 1
ATOM 838 C C . SER A 1 102 ? -5.568 0.380 34.248 1.00 67.56 102 SER A C 1
ATOM 840 O O . SER A 1 102 ? -4.765 1.223 34.631 1.00 67.56 102 SER A O 1
ATOM 842 N N . LEU A 1 103 ? -5.860 -0.698 34.985 1.00 67.75 103 LEU A N 1
ATOM 843 C CA . LEU A 1 103 ? -5.326 -0.951 36.333 1.00 67.75 103 LEU A CA 1
ATOM 844 C C . LEU A 1 103 ? -3.975 -1.690 36.353 1.00 67.75 103 LEU A C 1
ATOM 846 O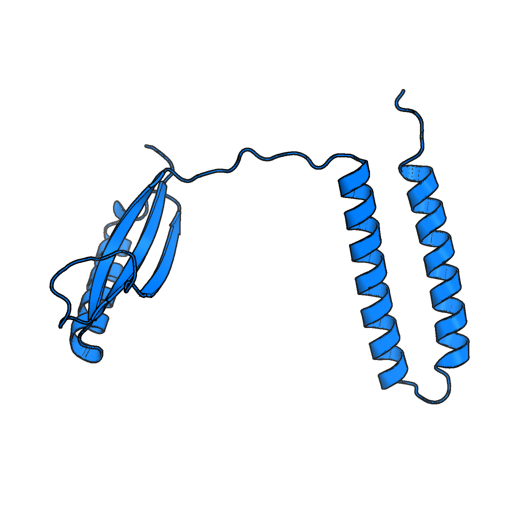 O . LEU A 1 103 ? -3.290 -1.663 37.371 1.00 67.75 103 LEU A O 1
ATOM 850 N N . PHE A 1 104 ? -3.578 -2.338 35.251 1.00 61.94 104 PHE A N 1
ATOM 851 C CA . PHE A 1 104 ? -2.353 -3.158 35.167 1.00 61.94 104 PHE A CA 1
ATOM 852 C C . PHE A 1 104 ? -1.403 -2.715 34.044 1.00 61.94 104 PHE A C 1
ATOM 854 O O . PHE A 1 104 ? -0.470 -3.437 33.680 1.00 61.94 104 PHE A O 1
ATOM 861 N N . THR A 1 105 ? -1.628 -1.524 33.485 1.00 66.81 105 THR A N 1
ATOM 862 C CA . THR A 1 105 ? -0.898 -1.002 32.323 1.00 66.81 105 THR A CA 1
ATOM 863 C C . THR A 1 105 ? 0.601 -0.930 32.543 1.00 66.81 105 THR A C 1
ATOM 865 O O . THR A 1 105 ? 1.365 -1.265 31.641 1.00 66.81 105 THR A O 1
ATOM 868 N N . ASP A 1 106 ? 1.030 -0.541 33.740 1.00 69.81 106 ASP A N 1
ATOM 869 C CA . ASP A 1 106 ? 2.413 -0.130 33.981 1.00 69.81 106 ASP A CA 1
ATOM 870 C C . ASP A 1 106 ? 3.375 -1.322 34.058 1.00 69.81 106 ASP A C 1
ATOM 872 O O . ASP A 1 106 ? 4.444 -1.304 33.443 1.00 69.81 106 ASP A O 1
ATOM 876 N N . GLN A 1 107 ? 2.973 -2.405 34.733 1.00 73.56 107 GLN A N 1
ATOM 877 C CA . GLN A 1 107 ? 3.759 -3.644 34.771 1.00 73.56 107 GLN A CA 1
ATOM 878 C C . GLN A 1 107 ? 3.808 -4.303 33.391 1.00 73.56 107 GLN A C 1
ATOM 880 O O . GLN A 1 107 ? 4.881 -4.678 32.917 1.00 73.56 107 GLN A O 1
ATOM 885 N N . PHE A 1 108 ? 2.675 -4.359 32.692 1.00 71.38 108 PHE A N 1
ATOM 886 C CA . PHE A 1 108 ? 2.609 -4.949 31.360 1.00 71.38 108 PHE A CA 1
ATOM 887 C C . PHE A 1 108 ? 3.451 -4.176 30.325 1.00 71.38 108 PHE A C 1
ATOM 889 O O . PHE A 1 108 ? 4.188 -4.780 29.541 1.00 71.38 108 PHE A O 1
ATOM 896 N N . LEU A 1 109 ? 3.393 -2.839 30.340 1.00 73.88 109 LEU A N 1
ATOM 897 C CA . LEU A 1 109 ? 4.213 -1.979 29.479 1.00 73.88 109 LEU A CA 1
ATOM 898 C C . LEU A 1 109 ? 5.707 -2.235 29.694 1.00 73.88 109 LEU A C 1
ATOM 900 O O . LEU A 1 109 ? 6.458 -2.311 28.720 1.00 73.88 109 LEU A O 1
ATOM 904 N N . SER A 1 110 ? 6.134 -2.416 30.946 1.00 78.12 110 SER A N 1
ATOM 905 C CA . SER A 1 110 ? 7.535 -2.693 31.270 1.00 78.12 110 SER A CA 1
ATOM 906 C C . SER A 1 110 ? 8.032 -4.021 30.671 1.00 78.12 110 SER A C 1
ATOM 908 O O . SER A 1 110 ? 9.127 -4.077 30.104 1.00 78.12 110 SER A O 1
ATOM 910 N N . GLU A 1 111 ? 7.203 -5.070 30.692 1.00 80.56 111 GLU A N 1
ATOM 911 C CA . GLU A 1 111 ? 7.539 -6.376 30.115 1.00 80.56 111 GLU A CA 1
ATOM 912 C C . GLU A 1 111 ? 7.584 -6.356 28.577 1.00 80.56 111 GLU A C 1
ATOM 914 O O . GLU A 1 111 ? 8.467 -6.968 27.965 1.00 80.56 111 GLU A O 1
ATOM 919 N N . GLU A 1 112 ? 6.662 -5.641 27.926 1.00 79.31 112 GLU A N 1
ATOM 920 C CA . GLU A 1 112 ? 6.637 -5.483 26.463 1.00 79.31 112 GLU A CA 1
ATOM 921 C C . GLU A 1 112 ? 7.849 -4.689 25.950 1.00 79.31 112 GLU A C 1
ATOM 923 O O . GLU A 1 112 ? 8.467 -5.100 24.960 1.00 79.31 112 GLU A O 1
ATOM 928 N N . ILE A 1 113 ? 8.261 -3.628 26.657 1.00 81.56 113 ILE A N 1
ATOM 929 C CA . ILE A 1 113 ? 9.471 -2.853 26.336 1.00 81.56 113 ILE A CA 1
ATOM 930 C C . ILE A 1 113 ? 10.707 -3.762 26.350 1.00 81.56 113 ILE A C 1
ATOM 932 O O . ILE A 1 113 ? 11.497 -3.762 25.398 1.00 81.56 113 ILE A O 1
ATOM 936 N N . LEU A 1 114 ? 10.854 -4.597 27.382 1.00 86.44 114 LEU A N 1
ATOM 937 C CA . LEU A 1 114 ? 11.981 -5.523 27.501 1.00 86.44 114 LEU A CA 1
ATOM 938 C C . LEU A 1 114 ? 11.999 -6.556 26.359 1.00 86.44 114 LEU A C 1
ATOM 940 O O . LEU A 1 114 ? 13.047 -6.798 25.750 1.00 86.44 114 LEU A O 1
ATOM 944 N N . ARG A 1 115 ? 10.835 -7.100 25.977 1.00 84.44 115 ARG A N 1
ATOM 945 C CA . ARG A 1 115 ? 10.705 -7.994 24.807 1.00 84.44 115 ARG A CA 1
ATOM 946 C C . ARG A 1 115 ? 11.032 -7.286 23.491 1.00 84.44 115 ARG A C 1
ATOM 948 O O . ARG A 1 115 ? 11.631 -7.896 22.600 1.00 84.44 115 ARG A O 1
ATOM 955 N N . HIS A 1 116 ? 10.658 -6.016 23.335 1.00 82.62 116 HIS A N 1
ATOM 956 C CA . HIS A 1 116 ? 11.004 -5.235 22.148 1.00 82.62 116 HIS A CA 1
ATOM 957 C C . HIS A 1 116 ? 12.523 -5.048 22.037 1.00 82.62 116 HIS A C 1
ATOM 959 O O . HIS A 1 116 ? 13.082 -5.252 20.956 1.00 82.62 116 HIS A O 1
ATOM 965 N N . HIS A 1 117 ? 13.209 -4.719 23.134 1.00 84.38 117 HIS A N 1
ATOM 966 C CA . HIS A 1 117 ? 14.670 -4.605 23.150 1.00 84.38 117 HIS A CA 1
ATOM 967 C C . HIS A 1 117 ? 15.355 -5.906 22.719 1.00 84.38 117 HIS A C 1
ATOM 969 O O . HIS A 1 117 ? 16.217 -5.884 21.840 1.00 84.38 117 HIS A O 1
ATOM 975 N N . GLN A 1 118 ? 14.909 -7.052 23.238 1.00 86.69 118 GLN A N 1
ATOM 976 C CA . GLN A 1 118 ? 15.438 -8.360 22.837 1.00 86.69 118 GLN A CA 1
ATOM 977 C C . GLN A 1 118 ? 15.261 -8.629 21.334 1.00 86.69 118 GLN A C 1
ATOM 979 O O . GLN A 1 118 ? 16.187 -9.098 20.671 1.00 86.69 118 GLN A O 1
ATOM 984 N N . ARG A 1 119 ? 14.099 -8.291 20.760 1.00 84.31 119 ARG A N 1
ATOM 985 C CA . ARG A 1 119 ? 13.854 -8.435 19.313 1.00 84.31 119 ARG A CA 1
ATOM 986 C C . ARG A 1 119 ? 14.768 -7.542 18.479 1.00 84.31 119 ARG A C 1
ATOM 988 O O . ARG A 1 119 ? 15.253 -7.991 17.444 1.00 84.31 119 ARG A O 1
ATOM 995 N N . VAL A 1 120 ? 15.022 -6.310 18.920 1.00 82.94 120 VAL A N 1
ATOM 996 C CA . VAL A 1 120 ? 15.959 -5.397 18.245 1.00 82.94 120 VAL A CA 1
ATOM 997 C C . VAL A 1 120 ? 17.372 -5.977 18.240 1.00 82.94 120 VAL A C 1
ATOM 999 O O . VAL A 1 120 ? 18.009 -5.985 17.191 1.00 82.94 120 VAL A O 1
ATOM 1002 N N . GLU A 1 121 ? 17.842 -6.536 19.355 1.00 84.44 121 GLU A N 1
ATOM 1003 C CA . GLU A 1 121 ? 19.165 -7.172 19.426 1.00 84.44 121 GLU A CA 1
ATOM 1004 C C . GLU A 1 121 ? 19.286 -8.398 18.507 1.00 84.44 121 GLU A C 1
ATOM 1006 O O . GLU A 1 121 ? 20.302 -8.586 17.836 1.00 84.44 121 GLU A O 1
ATOM 1011 N N . VAL A 1 122 ? 18.230 -9.210 18.394 1.00 85.31 122 VAL A N 1
ATOM 1012 C CA . VAL A 1 122 ? 18.185 -10.322 17.427 1.00 85.31 122 VAL A CA 1
ATOM 1013 C C . VAL A 1 122 ? 18.259 -9.809 15.988 1.00 85.31 122 VAL A C 1
ATOM 1015 O O . VAL A 1 122 ? 18.969 -10.389 15.165 1.00 85.31 122 VAL A O 1
ATOM 1018 N N . LEU A 1 123 ? 17.552 -8.720 15.671 1.00 81.00 123 LEU A N 1
ATOM 1019 C CA . LEU A 1 123 ? 17.610 -8.113 14.343 1.00 81.00 123 LEU A CA 1
ATOM 1020 C C . LEU A 1 123 ? 19.009 -7.550 14.062 1.00 81.00 123 LEU A C 1
ATOM 1022 O O . LEU A 1 123 ? 19.556 -7.853 13.009 1.00 81.00 123 LEU A O 1
ATOM 1026 N N . LYS A 1 124 ? 19.644 -6.841 15.003 1.00 83.38 124 LYS A N 1
ATOM 1027 C CA . LYS A 1 124 ? 21.039 -6.387 14.853 1.00 83.38 124 LYS A CA 1
ATOM 1028 C C . LYS A 1 124 ? 21.971 -7.544 14.510 1.00 83.38 124 LYS A C 1
ATOM 1030 O O . LYS A 1 124 ? 22.702 -7.468 13.532 1.00 83.38 124 LYS A O 1
ATOM 1035 N N . LYS A 1 125 ? 21.900 -8.651 15.257 1.00 82.81 125 LYS A N 1
ATOM 1036 C CA . LYS A 1 125 ? 22.721 -9.844 14.989 1.00 82.81 125 LYS A CA 1
ATOM 1037 C C . LYS A 1 125 ? 22.457 -10.457 13.617 1.00 82.81 125 LYS A C 1
ATOM 1039 O O . LYS A 1 125 ? 23.380 -10.994 13.025 1.00 82.81 125 LYS A O 1
ATOM 1044 N N . ARG A 1 126 ? 21.219 -10.400 13.121 1.00 79.19 126 ARG A N 1
ATOM 1045 C CA . ARG A 1 126 ? 20.840 -10.942 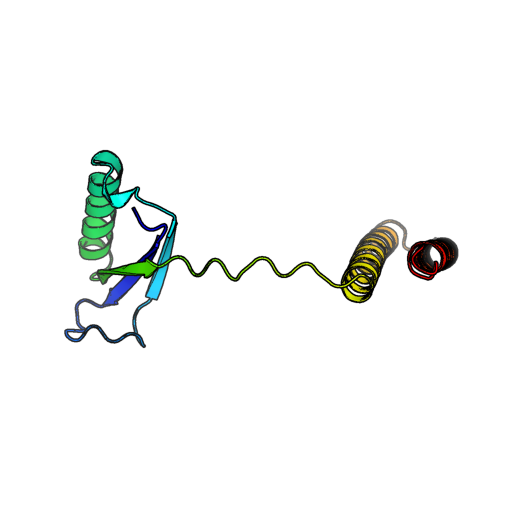11.808 1.00 79.19 126 ARG A CA 1
ATOM 1046 C C . ARG A 1 126 ? 21.365 -10.099 10.644 1.00 79.19 126 ARG A C 1
ATOM 1048 O O . ARG A 1 126 ? 21.681 -10.670 9.611 1.00 79.19 126 ARG A O 1
ATOM 1055 N N . TYR A 1 127 ? 21.428 -8.779 10.806 1.00 77.06 127 TYR A N 1
ATOM 1056 C CA . TYR A 1 127 ? 21.791 -7.849 9.729 1.00 77.06 127 TYR A CA 1
ATOM 1057 C C . TYR A 1 127 ? 23.223 -7.285 9.835 1.00 77.06 127 TYR A C 1
ATOM 1059 O O . TYR A 1 127 ? 23.690 -6.694 8.874 1.00 77.06 127 TYR A O 1
ATOM 1067 N N . ASN A 1 128 ? 23.942 -7.500 10.948 1.00 68.69 128 ASN A N 1
ATOM 1068 C CA . ASN A 1 128 ? 25.351 -7.100 11.124 1.00 68.69 128 ASN A CA 1
ATOM 1069 C C . ASN A 1 128 ? 26.364 -8.244 10.887 1.00 68.69 128 ASN A C 1
ATOM 1071 O O . ASN A 1 128 ? 27.517 -8.126 11.303 1.00 68.69 128 ASN A O 1
ATOM 1075 N N . GLN A 1 129 ? 25.973 -9.374 10.287 1.00 61.66 129 GLN A N 1
ATOM 1076 C CA . GLN A 1 129 ? 26.960 -10.405 9.938 1.00 61.66 129 GLN A CA 1
ATOM 1077 C C . GLN A 1 129 ? 27.754 -9.965 8.701 1.00 61.66 129 GLN A C 1
ATOM 1079 O O . GLN A 1 129 ? 27.138 -9.508 7.739 1.00 61.66 129 GLN A O 1
ATOM 1084 N N . PRO A 1 130 ? 29.095 -10.094 8.697 1.00 49.03 130 PRO A N 1
ATOM 1085 C CA . PRO A 1 130 ? 29.875 -9.828 7.499 1.00 49.03 130 PRO A CA 1
ATOM 1086 C C . PRO A 1 130 ? 29.438 -10.799 6.401 1.00 49.03 130 PRO A C 1
ATOM 1088 O O . PRO A 1 13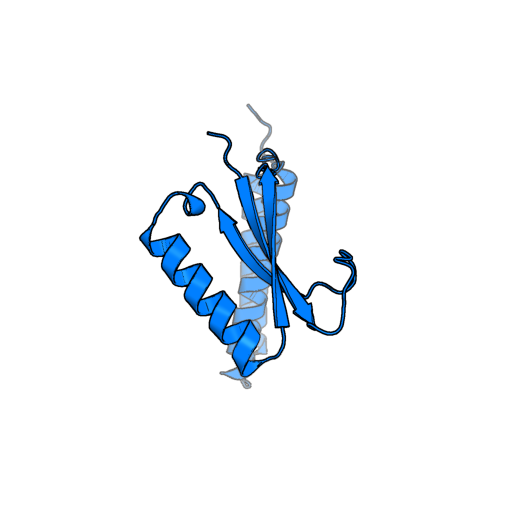0 ? 29.335 -12.007 6.631 1.00 49.03 130 PRO A O 1
ATOM 1091 N N . ILE A 1 131 ? 29.156 -10.243 5.225 1.00 54.50 131 ILE A N 1
ATOM 1092 C CA . ILE A 1 131 ? 28.836 -10.984 4.005 1.00 54.50 131 ILE A CA 1
ATOM 1093 C C . ILE A 1 131 ? 30.004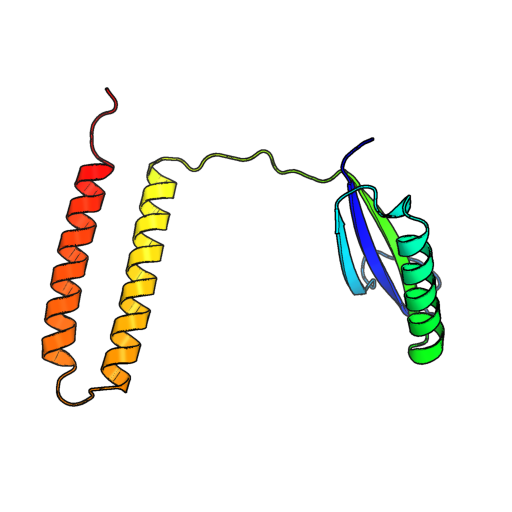 -11.952 3.747 1.00 54.50 131 ILE A C 1
ATOM 1095 O O . ILE A 1 131 ? 31.149 -11.507 3.654 1.00 54.50 131 ILE A O 1
ATOM 1099 N N . ARG A 1 132 ? 29.723 -13.262 3.721 1.00 43.06 132 ARG A N 1
ATOM 1100 C CA . ARG A 1 132 ? 30.680 -14.287 3.270 1.00 43.06 132 ARG A CA 1
ATOM 1101 C C . ARG A 1 132 ? 30.772 -14.292 1.754 1.00 43.06 132 ARG A C 1
ATOM 1103 O O . ARG A 1 132 ? 29.702 -14.161 1.121 1.00 43.06 132 ARG A O 1
#

Sequence (132 aa):
MALGIHSFYVFPKTQNLITNRSDYFIGSFLGDEFNDEVFSLQLDKIHAKLQDSYGMRYTCYWSPGIVKPYKPLSEEQRYQRAITKASNIHKKKSLQIIQDNSLFTDQFLSEEILRHHQRVEVLKKRYNQPIR

Foldseek 3Di:
DFWKKKWKWKAALVDPDPDPPRTHTDDIDIDDCVPPPVSVVVVVVVQVCCCPVPNMHMDIDIDRPPPVPPDDDDLVRVLVVVLVVLVVVLVVVLVVCCVVPVPCSPVVVVVSVVVSVVVNVVSCVVSVDPDD

Secondary structure (DSSP, 8-state):
---EEEEEEEEETT--S--TTTPEEEEEEESSGGG-HHHHHHHHHHHHHHHHHH-EEEEEEEEE-------PPPHHHHHHHHHHHHHHHHHHHHHHHHHH-TTSHHHHHHHHHHHHHHHHHHHHHHHSSPP-